Protein AF-A0A7M3SCB2-F1 (afdb_monomer_lite)

Sequence (86 aa):
LHDGSTIRLETISAEHDPGDAMAALTALHNAETGGKHVTGLLYFDASKPSLAEDLALVDEPLVDVPNEVLRPDKASLDALNAEFLS

Secondary structure (DSSP, 8-state):
------PEEEEPPTT--TT-HHHHHHHHHHHHHTTEEEES-----TTSPPHHHHTT--SS-TTTS-HHHHS--HHHHHHHHHHHT-

Radius of gyration: 26.77 Å; chains: 1; bounding box: 61×42×58 Å

Structure (mmCIF, N/CA/C/O backbone):
data_AF-A0A7M3SCB2-F1
#
_entry.id   AF-A0A7M3SCB2-F1
#
loop_
_atom_site.group_PDB
_atom_site.id
_atom_site.type_symbol
_atom_site.label_atom_id
_atom_site.label_alt_id
_atom_site.label_comp_id
_atom_site.label_asym_id
_atom_site.label_entity_id
_atom_site.label_seq_id
_atom_site.pdbx_PDB_ins_code
_atom_site.Cartn_x
_atom_site.Cartn_y
_atom_site.Cartn_z
_atom_site.occupancy
_atom_site.B_iso_or_equiv
_atom_site.auth_seq_id
_atom_site.auth_comp_id
_atom_site.auth_asym_id
_atom_site.auth_atom_id
_atom_site.pdbx_PDB_model_num
ATOM 1 N N . LEU A 1 1 ? -19.201 -34.682 13.983 1.00 45.47 1 LEU A N 1
ATOM 2 C CA . LEU A 1 1 ? -19.536 -33.873 15.173 1.00 45.47 1 LEU A CA 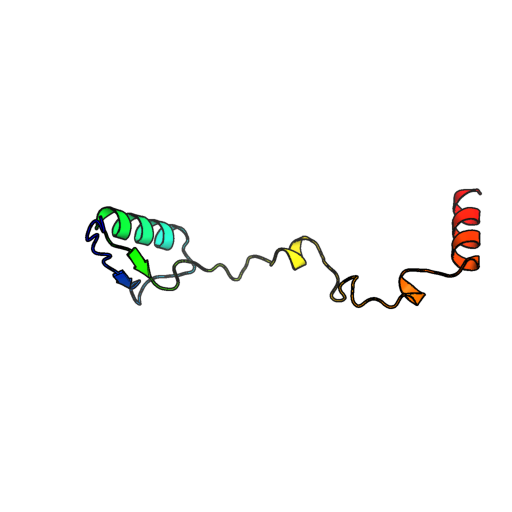1
ATOM 3 C C . LEU A 1 1 ? -19.432 -32.416 14.730 1.00 45.47 1 LEU A C 1
ATOM 5 O O . LEU A 1 1 ? -18.323 -31.969 14.482 1.00 45.47 1 LEU A O 1
ATOM 9 N N . HIS A 1 2 ? -20.551 -31.741 14.476 1.00 51.59 2 HIS A N 1
ATOM 10 C CA . HIS A 1 2 ? -20.556 -30.293 14.241 1.00 51.59 2 HIS A CA 1
ATOM 11 C C . HIS A 1 2 ? -20.748 -29.654 15.618 1.00 51.59 2 HIS A C 1
ATOM 13 O O . HIS A 1 2 ? -21.708 -30.006 16.298 1.00 51.59 2 HIS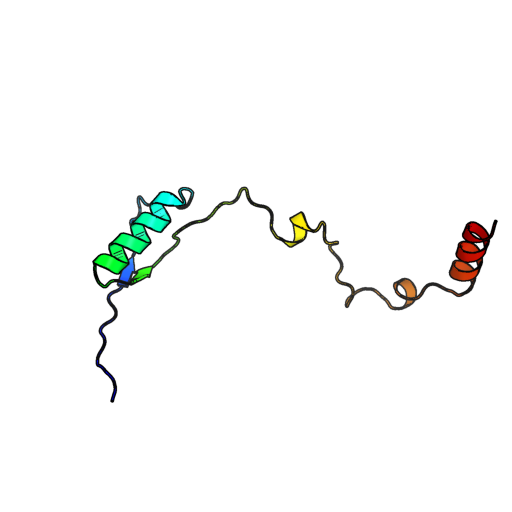 A O 1
ATOM 19 N N . ASP A 1 3 ? -19.817 -28.816 16.071 1.00 60.47 3 ASP A N 1
ATOM 20 C CA . ASP A 1 3 ? -19.788 -28.299 17.450 1.00 60.47 3 ASP A CA 1
ATOM 21 C C . ASP A 1 3 ? -20.888 -27.268 17.763 1.00 60.47 3 ASP A C 1
ATOM 23 O O . ASP A 1 3 ? -20.997 -26.807 18.895 1.00 60.47 3 ASP A O 1
ATOM 27 N N . GLY A 1 4 ? -21.722 -26.915 16.779 1.00 58.12 4 GLY A N 1
ATOM 28 C CA . GLY A 1 4 ? -22.807 -25.953 16.958 1.00 58.12 4 GLY A CA 1
ATOM 29 C C . GLY A 1 4 ? -22.326 -24.540 17.301 1.00 58.12 4 GLY A C 1
ATOM 30 O O . GLY A 1 4 ? -23.117 -23.752 17.824 1.00 58.12 4 GLY A O 1
ATOM 31 N N . SER A 1 5 ? -21.057 -24.205 17.036 1.00 70.44 5 SER A N 1
ATOM 32 C CA . SER A 1 5 ? -20.505 -22.877 17.305 1.00 70.44 5 SER A CA 1
ATOM 33 C C . SER A 1 5 ? -21.327 -21.792 16.595 1.00 70.44 5 SER A C 1
ATOM 35 O O . SER A 1 5 ? -21.509 -21.779 15.379 1.00 70.44 5 SER A O 1
ATOM 37 N N . THR A 1 6 ? -21.904 -20.888 17.388 1.00 77.75 6 THR A N 1
ATOM 38 C CA . THR A 1 6 ? -22.722 -19.778 16.888 1.00 77.75 6 THR A CA 1
ATOM 39 C C . THR A 1 6 ? -21.816 -18.577 16.646 1.00 77.75 6 THR A C 1
ATOM 41 O O . THR A 1 6 ? -21.321 -17.981 17.600 1.00 77.75 6 THR A O 1
ATOM 44 N N . ILE A 1 7 ? -21.614 -18.198 15.382 1.00 80.44 7 ILE A N 1
ATOM 45 C CA . ILE A 1 7 ? -20.904 -16.962 15.029 1.00 80.44 7 ILE A CA 1
ATOM 46 C C . ILE A 1 7 ? -21.861 -15.782 15.210 1.00 80.44 7 ILE A C 1
ATOM 48 O O . ILE A 1 7 ? -22.938 -15.742 14.615 1.00 80.44 7 ILE A O 1
ATOM 52 N N . ARG A 1 8 ? -21.464 -14.802 16.024 1.00 83.06 8 ARG A N 1
ATOM 53 C CA . ARG A 1 8 ? -22.185 -13.535 16.188 1.00 83.06 8 ARG A CA 1
ATOM 54 C C . ARG A 1 8 ? -21.465 -12.451 15.409 1.00 83.06 8 ARG A C 1
ATOM 56 O O . ARG A 1 8 ? -20.317 -12.169 15.711 1.00 83.06 8 ARG A O 1
ATOM 63 N N . LEU A 1 9 ? -22.117 -11.856 14.418 1.00 86.94 9 LEU A N 1
ATOM 64 C CA . LEU A 1 9 ? -21.532 -10.756 13.653 1.00 86.94 9 LEU A CA 1
ATOM 65 C C . LEU A 1 9 ? -21.775 -9.422 14.364 1.00 86.94 9 LEU A C 1
ATOM 67 O O . LEU A 1 9 ? -22.851 -9.191 14.917 1.00 86.94 9 LEU A O 1
ATOM 71 N N . GLU A 1 10 ? -20.779 -8.546 14.322 1.00 87.94 10 GLU A N 1
ATOM 72 C CA . GLU A 1 10 ? -20.857 -7.161 14.774 1.00 87.94 10 GLU A CA 1
ATOM 73 C C . GLU A 1 10 ? -20.479 -6.255 13.613 1.00 87.94 10 GLU A C 1
ATOM 75 O O . GLU A 1 10 ? -19.377 -6.335 13.081 1.00 87.94 10 GLU A O 1
ATOM 80 N N . THR A 1 11 ? -21.403 -5.422 13.158 1.00 92.69 11 THR A N 1
ATOM 81 C CA . THR A 1 11 ? -21.081 -4.430 12.132 1.00 92.69 11 THR A CA 1
ATOM 82 C C . THR A 1 11 ? -20.375 -3.257 12.793 1.00 92.69 11 THR A C 1
ATOM 84 O O . THR A 1 11 ? -20.794 -2.807 13.860 1.00 92.69 11 THR A O 1
ATOM 87 N N . ILE A 1 12 ? -19.301 -2.779 12.166 1.00 91.94 12 ILE A N 1
ATOM 88 C CA . ILE A 1 12 ? -18.597 -1.572 12.598 1.00 91.94 12 ILE A CA 1
ATOM 89 C C . ILE A 1 12 ? -19.583 -0.394 12.725 1.00 91.94 12 ILE A C 1
ATOM 91 O O . ILE A 1 12 ? -20.533 -0.282 11.945 1.00 91.94 12 ILE A O 1
ATOM 95 N N . SER A 1 13 ? -19.382 0.467 13.725 1.00 89.38 13 SER A N 1
ATOM 96 C CA . SER A 1 13 ? -20.218 1.658 13.917 1.00 89.38 13 SER A CA 1
ATOM 97 C C . SER A 1 13 ? -20.059 2.631 12.742 1.00 89.38 13 SER A C 1
ATOM 99 O O . SER A 1 13 ? -19.012 2.685 12.099 1.00 89.38 13 SER A O 1
ATOM 101 N N . ALA A 1 14 ? -21.111 3.404 12.458 1.00 89.69 14 ALA A N 1
ATOM 102 C CA . ALA A 1 14 ? -21.098 4.401 11.386 1.00 89.69 14 ALA A CA 1
ATOM 103 C C . ALA A 1 14 ? -20.154 5.581 11.684 1.00 89.69 14 ALA A C 1
ATOM 105 O O . ALA A 1 14 ? -19.743 6.296 10.776 1.00 89.69 14 ALA A O 1
ATOM 106 N N . GLU A 1 15 ? -19.816 5.772 12.956 1.00 92.81 15 GLU A N 1
ATOM 107 C CA . GLU A 1 15 ? -18.906 6.792 13.467 1.00 92.81 15 GLU A CA 1
ATOM 108 C C . GLU A 1 15 ? -17.443 6.320 13.481 1.00 92.81 15 GLU A C 1
ATOM 110 O O . GLU A 1 15 ? -16.562 7.074 13.894 1.00 92.81 15 GLU A O 1
ATOM 115 N N . HIS A 1 16 ? -17.175 5.078 13.064 1.00 95.00 16 HIS A N 1
ATOM 116 C CA . HIS A 1 16 ? -15.825 4.530 12.996 1.00 95.00 16 HIS A CA 1
ATOM 117 C C . HIS A 1 16 ? -14.978 5.275 11.964 1.00 95.00 16 HIS A C 1
ATOM 119 O O . HIS A 1 16 ? -15.364 5.374 10.799 1.00 95.00 16 HIS A O 1
ATOM 125 N N . ASP A 1 17 ? -13.808 5.753 12.384 1.00 95.00 17 ASP A N 1
ATOM 126 C CA . ASP A 1 17 ? -12.822 6.361 11.493 1.00 95.00 17 ASP A CA 1
ATOM 127 C C . ASP A 1 17 ? -11.883 5.279 10.923 1.00 95.00 17 ASP A C 1
ATOM 129 O O . ASP A 1 17 ? -11.042 4.749 11.655 1.00 95.00 17 ASP A O 1
ATOM 133 N N . PRO A 1 18 ? -11.977 4.935 9.623 1.00 96.00 18 PRO A N 1
ATOM 134 C CA . PRO A 1 18 ? -11.098 3.946 9.008 1.00 96.00 18 PRO A CA 1
ATOM 135 C C . PRO A 1 18 ? -9.660 4.456 8.811 1.00 96.00 18 PRO A C 1
ATOM 137 O O . PRO A 1 18 ? -8.799 3.655 8.457 1.00 96.00 18 PRO A O 1
ATOM 140 N N . GLY A 1 19 ? -9.376 5.746 9.023 1.00 96.50 19 GLY A N 1
ATOM 141 C CA . GLY A 1 19 ? -8.018 6.295 8.990 1.00 96.50 19 GLY A CA 1
ATOM 142 C C . GLY A 1 19 ? -7.218 6.046 10.275 1.00 96.50 19 GLY A C 1
ATOM 143 O O . GLY A 1 19 ? -5.991 6.156 10.263 1.00 96.50 19 GLY A O 1
ATOM 144 N N . ASP A 1 20 ? -7.882 5.669 11.373 1.00 96.62 20 ASP A N 1
ATOM 145 C CA . ASP A 1 20 ? -7.245 5.407 12.663 1.00 96.62 20 ASP A CA 1
ATOM 146 C C . ASP A 1 20 ? -6.993 3.902 12.870 1.00 96.62 20 ASP A 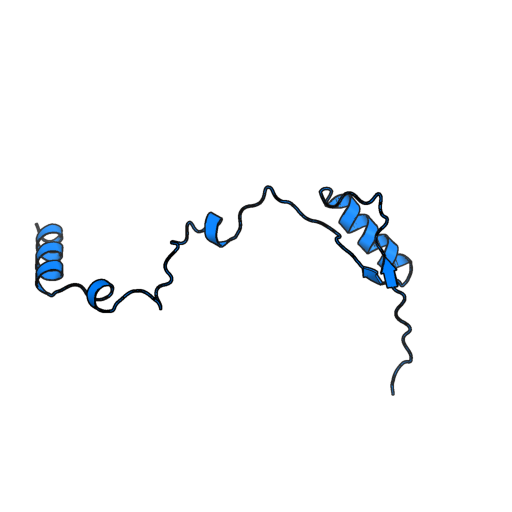C 1
ATOM 148 O O . ASP A 1 20 ? -7.892 3.101 13.142 1.00 96.62 20 ASP A O 1
ATOM 152 N N . ALA A 1 21 ? -5.721 3.507 12.795 1.00 96.56 21 ALA A N 1
ATOM 153 C CA . ALA A 1 21 ? -5.304 2.128 13.039 1.00 96.56 21 ALA A CA 1
ATOM 154 C C . ALA A 1 21 ? -5.633 1.653 14.468 1.00 96.56 21 ALA A C 1
ATOM 156 O O . ALA A 1 21 ? -5.945 0.477 14.676 1.00 96.56 21 ALA A O 1
ATOM 157 N N . MET A 1 22 ? -5.591 2.549 15.459 1.00 97.56 22 MET A N 1
ATOM 158 C CA . MET A 1 22 ? -5.917 2.212 16.844 1.00 97.56 22 MET A CA 1
ATOM 159 C C . MET A 1 22 ? -7.415 1.990 17.030 1.00 97.56 22 MET A C 1
ATOM 161 O O . MET A 1 22 ? -7.794 1.084 17.777 1.00 97.56 22 MET A O 1
ATOM 165 N N . ALA A 1 23 ? -8.265 2.743 16.326 1.00 96.06 23 ALA A N 1
ATOM 166 C CA . ALA A 1 23 ? -9.705 2.496 16.312 1.00 96.06 23 ALA A CA 1
ATOM 167 C C . ALA A 1 23 ? -10.013 1.095 15.759 1.00 96.06 23 ALA A C 1
ATOM 169 O O . ALA A 1 23 ? -10.786 0.346 16.359 1.00 96.06 23 ALA A O 1
ATOM 170 N N . ALA A 1 24 ? -9.351 0.696 14.667 1.00 96.62 24 ALA A N 1
ATOM 171 C CA . ALA A 1 24 ? -9.511 -0.630 14.066 1.00 96.62 24 ALA A CA 1
ATOM 172 C C . ALA A 1 24 ? -9.099 -1.766 15.019 1.00 96.62 24 ALA A C 1
ATOM 174 O O . ALA A 1 24 ? -9.846 -2.728 15.212 1.00 96.62 24 ALA A O 1
ATOM 175 N N . LEU A 1 25 ? -7.930 -1.634 15.658 1.00 96.88 25 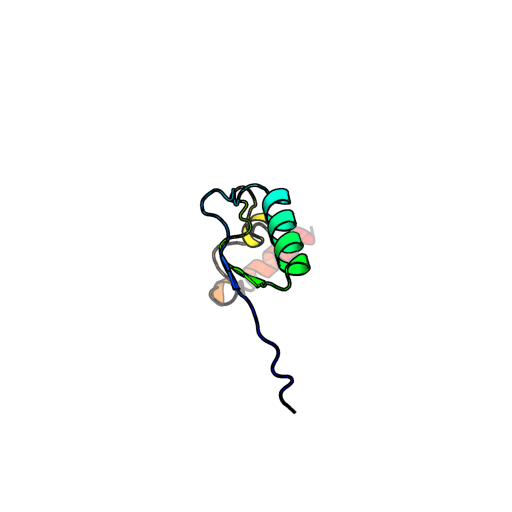LEU A N 1
ATOM 176 C CA . LEU A 1 25 ? -7.439 -2.600 16.648 1.00 96.88 25 LEU A CA 1
ATOM 177 C C . LEU A 1 25 ? -8.363 -2.684 17.869 1.00 96.88 25 LEU A C 1
ATOM 179 O O . LEU A 1 25 ? -8.641 -3.777 18.362 1.00 96.88 25 LEU A O 1
ATOM 183 N N . THR A 1 26 ? -8.883 -1.544 18.324 1.00 95.50 26 THR A N 1
ATOM 184 C CA . THR A 1 26 ? -9.840 -1.481 19.436 1.00 95.50 26 THR A CA 1
ATOM 185 C C . THR A 1 26 ? -11.148 -2.190 19.080 1.00 95.50 26 THR A C 1
ATOM 187 O O . THR A 1 26 ? -11.656 -2.977 19.879 1.00 95.50 26 THR A O 1
ATOM 190 N N . ALA A 1 27 ? -11.678 -1.969 17.873 1.00 94.81 27 ALA A N 1
ATOM 191 C CA . ALA A 1 27 ? -12.890 -2.634 17.397 1.00 94.81 27 ALA A CA 1
ATOM 192 C C . ALA A 1 27 ? -12.718 -4.161 17.315 1.00 94.81 27 ALA A C 1
ATOM 194 O O . ALA A 1 27 ? -13.585 -4.901 17.782 1.00 94.81 27 ALA A O 1
ATOM 195 N N . LEU A 1 28 ? -11.580 -4.631 16.789 1.00 95.12 28 LEU A N 1
ATOM 196 C CA . LEU A 1 28 ? -11.229 -6.054 16.750 1.00 95.12 28 LEU A CA 1
ATOM 197 C C . LEU A 1 28 ? -11.186 -6.668 18.153 1.00 95.12 28 LEU A C 1
ATOM 199 O O . LEU A 1 28 ? -11.824 -7.691 18.399 1.00 95.12 28 LEU A O 1
ATOM 203 N N . HIS A 1 29 ? -10.483 -6.018 19.082 1.00 95.44 29 HIS A N 1
ATOM 204 C CA . HIS A 1 29 ? -10.324 -6.515 20.446 1.00 95.44 29 HIS A CA 1
ATOM 205 C C . HIS A 1 29 ? -11.650 -6.566 21.222 1.00 95.44 29 HIS A C 1
ATOM 207 O O . HIS A 1 29 ? -11.930 -7.534 21.936 1.00 95.44 29 HIS A O 1
ATOM 213 N N . ASN A 1 30 ? -12.498 -5.548 21.060 1.00 94.19 30 ASN A N 1
ATOM 214 C CA . ASN A 1 30 ? -13.815 -5.507 21.692 1.00 94.19 30 ASN A CA 1
ATOM 215 C C . ASN A 1 30 ? -14.737 -6.610 21.156 1.00 94.19 30 ASN A C 1
ATOM 217 O O . ASN A 1 30 ? -15.437 -7.255 21.940 1.00 94.19 30 ASN A O 1
ATOM 221 N N . ALA A 1 31 ? -14.713 -6.854 19.842 1.00 93.25 31 ALA A N 1
ATOM 222 C CA . ALA A 1 31 ? -15.488 -7.927 19.229 1.00 93.25 31 ALA A CA 1
ATOM 223 C C . ALA A 1 31 ? -15.017 -9.304 19.720 1.00 93.25 31 ALA A C 1
ATOM 225 O O . ALA A 1 31 ? -15.844 -10.111 20.146 1.00 93.25 31 ALA A O 1
ATOM 226 N N . GLU A 1 32 ? -13.702 -9.539 19.759 1.00 92.69 32 GLU A N 1
ATOM 227 C CA . GLU A 1 32 ? -13.109 -10.772 20.289 1.00 92.69 32 GLU A CA 1
ATOM 228 C C . GLU A 1 32 ? -13.526 -11.015 21.747 1.00 92.69 32 GLU A C 1
ATOM 230 O O . GLU A 1 32 ? -14.065 -12.075 22.074 1.00 92.69 32 GLU A O 1
ATOM 235 N N . THR A 1 33 ? -13.381 -10.001 22.607 1.00 94.94 33 THR A N 1
ATOM 236 C CA . THR A 1 33 ? -13.792 -10.062 24.022 1.00 94.94 33 THR A CA 1
ATOM 237 C C . THR A 1 33 ? -15.297 -10.317 24.171 1.00 94.94 33 THR A C 1
ATOM 239 O O . THR A 1 33 ? -15.738 -10.978 25.111 1.00 94.94 33 THR A O 1
ATOM 242 N N . GLY A 1 34 ? -16.103 -9.823 23.227 1.00 91.75 34 GLY A N 1
ATOM 243 C CA . GLY A 1 34 ? -17.549 -10.033 23.170 1.00 91.75 34 GLY A CA 1
ATOM 244 C C . GLY A 1 34 ? -17.992 -11.366 22.557 1.00 91.75 34 GLY A C 1
ATOM 245 O O . GLY A 1 34 ? -19.200 -11.614 22.495 1.00 91.75 34 GLY A O 1
ATOM 246 N N . GLY A 1 35 ? -17.065 -12.210 22.085 1.00 91.94 35 GLY A N 1
ATOM 247 C CA . GLY A 1 35 ? -17.390 -13.437 21.349 1.00 91.94 35 GLY A CA 1
ATOM 248 C C . GLY A 1 35 ? -18.109 -13.157 20.026 1.00 91.94 35 GLY A C 1
ATOM 249 O O . GLY A 1 35 ? -19.006 -13.903 19.622 1.00 91.94 35 GLY A O 1
ATOM 250 N N . LYS A 1 36 ? -17.769 -12.035 19.391 1.00 93.06 36 LYS A N 1
ATOM 251 C CA . LYS A 1 36 ? -18.337 -11.556 18.135 1.00 93.06 36 LYS A CA 1
ATOM 252 C C . LYS A 1 36 ? -17.248 -11.459 17.070 1.00 93.06 36 LYS A C 1
ATOM 254 O O . LYS A 1 36 ? -16.060 -11.369 17.356 1.00 93.06 36 LYS A O 1
ATOM 259 N N . HIS A 1 37 ? -17.677 -11.450 15.820 1.00 90.75 37 HIS A N 1
ATOM 260 C CA . HIS A 1 37 ? -16.837 -11.229 14.661 1.00 90.75 37 HIS A CA 1
ATOM 261 C C . HIS A 1 37 ? -17.188 -9.875 14.054 1.00 90.75 37 HIS A C 1
ATOM 263 O O . HIS A 1 37 ? -18.300 -9.688 13.553 1.00 90.75 37 HIS A O 1
ATOM 269 N N . VAL A 1 38 ? -16.257 -8.926 14.136 1.00 94.62 38 VAL A N 1
ATOM 270 C CA . VAL A 1 38 ? -16.447 -7.595 13.558 1.00 94.62 38 VAL A CA 1
ATOM 271 C C . VAL A 1 38 ? -16.445 -7.665 12.028 1.00 94.62 38 VAL A C 1
ATOM 273 O O . VAL A 1 38 ? -15.709 -8.444 11.427 1.00 94.62 38 VAL A O 1
ATOM 276 N N . THR A 1 39 ? -17.287 -6.861 11.388 1.00 94.44 39 THR A N 1
ATOM 277 C CA . THR A 1 39 ? -17.493 -6.826 9.936 1.00 94.44 39 THR A CA 1
ATOM 278 C C . THR A 1 39 ? -17.593 -5.383 9.443 1.00 94.44 39 THR A C 1
ATOM 280 O O . THR A 1 39 ? -18.104 -4.516 10.153 1.00 94.44 39 THR A O 1
ATOM 283 N N . GLY A 1 40 ? -17.125 -5.123 8.219 1.00 94.50 40 GLY A N 1
ATOM 284 C CA . GLY A 1 40 ? -17.098 -3.789 7.605 1.00 94.50 40 GLY A CA 1
ATOM 285 C C . GLY A 1 40 ? -15.682 -3.322 7.259 1.00 94.50 40 GLY A C 1
ATOM 286 O O . GLY A 1 40 ? -14.735 -4.109 7.287 1.00 94.50 40 GLY A O 1
ATOM 287 N N . LEU A 1 41 ? -15.540 -2.039 6.914 1.00 95.75 41 LEU A N 1
ATOM 288 C CA . LEU A 1 41 ? -14.240 -1.419 6.655 1.00 95.75 41 LEU A CA 1
ATOM 289 C C . LEU A 1 41 ? -13.577 -1.045 7.986 1.00 95.75 41 LEU A C 1
ATOM 291 O O . LEU A 1 41 ? -13.979 -0.079 8.627 1.00 95.75 41 LEU A O 1
ATOM 295 N N . LEU A 1 42 ? -12.573 -1.821 8.398 1.00 96.44 42 LEU A N 1
ATOM 296 C CA . LEU A 1 42 ? -11.871 -1.606 9.667 1.00 96.44 42 LEU A CA 1
ATOM 297 C C . LEU A 1 42 ? -10.799 -0.521 9.565 1.00 96.44 42 LEU A C 1
ATOM 299 O O . LEU A 1 42 ? -10.696 0.318 10.450 1.00 96.44 42 LEU A O 1
ATOM 303 N N . TYR A 1 43 ? -9.986 -0.552 8.514 1.00 97.38 43 TYR A N 1
ATOM 304 C CA . TYR A 1 43 ? -8.871 0.372 8.347 1.00 97.38 43 TYR A CA 1
ATOM 305 C C . TYR A 1 43 ? -8.517 0.532 6.873 1.00 97.38 43 TYR A C 1
ATOM 307 O O . TYR A 1 43 ? -8.517 -0.449 6.123 1.00 97.38 43 TYR A O 1
ATOM 315 N N . PHE A 1 44 ? -8.189 1.755 6.474 1.00 96.19 44 PHE A N 1
ATOM 316 C CA . PHE A 1 44 ? -7.659 2.082 5.163 1.00 96.19 44 PHE A CA 1
ATOM 317 C C . PHE A 1 44 ? -6.793 3.341 5.240 1.00 96.19 44 PHE A C 1
ATOM 319 O O . PHE A 1 44 ? -7.238 4.386 5.707 1.00 96.19 44 PHE A O 1
ATOM 326 N N . ASP A 1 45 ? -5.568 3.243 4.729 1.00 96.00 45 ASP A N 1
ATOM 327 C CA . ASP A 1 45 ? -4.638 4.364 4.616 1.00 96.00 45 ASP A CA 1
ATOM 328 C C . ASP A 1 45 ? -4.329 4.622 3.143 1.00 96.00 45 ASP A C 1
ATOM 330 O O . ASP A 1 45 ? -3.550 3.902 2.520 1.00 96.00 45 ASP A O 1
ATOM 334 N N . ALA A 1 46 ? -4.961 5.661 2.595 1.00 93.00 46 ALA A N 1
ATOM 335 C CA . ALA A 1 46 ? -4.805 6.068 1.202 1.00 93.00 46 ALA A CA 1
ATOM 336 C C . ALA A 1 46 ? -3.457 6.746 0.904 1.00 93.00 46 ALA A C 1
ATOM 338 O O . ALA A 1 46 ? -3.171 7.031 -0.256 1.00 93.00 46 ALA A O 1
ATOM 339 N N . SER A 1 47 ? -2.655 7.063 1.928 1.00 95.00 47 SER A N 1
ATOM 340 C CA . SER A 1 47 ? -1.352 7.712 1.745 1.00 95.00 47 SER A CA 1
ATOM 341 C C . SER A 1 47 ? -0.235 6.727 1.412 1.00 95.00 47 SER A C 1
ATOM 343 O O . SER A 1 47 ? 0.826 7.141 0.944 1.00 95.00 47 SER A O 1
ATOM 345 N N . LYS A 1 48 ? -0.459 5.430 1.652 1.00 94.12 48 LYS A N 1
ATOM 346 C CA . LYS A 1 48 ? 0.540 4.398 1.390 1.00 94.12 48 LYS A CA 1
ATOM 347 C C . LYS A 1 48 ? 0.559 4.034 -0.091 1.00 94.12 48 LYS A C 1
ATOM 349 O O . LYS A 1 48 ? -0.498 3.691 -0.626 1.00 94.12 48 LYS A O 1
ATOM 354 N N . PRO A 1 49 ? 1.737 4.058 -0.733 1.00 95.06 49 PRO A N 1
ATOM 355 C CA . PRO A 1 49 ? 1.870 3.543 -2.082 1.00 95.06 49 PRO A CA 1
ATOM 356 C C . PRO A 1 49 ? 1.568 2.042 -2.109 1.00 95.06 49 PRO A C 1
ATOM 358 O O . PRO A 1 49 ? 1.692 1.312 -1.119 1.00 95.06 49 PRO A O 1
ATOM 361 N N . SER A 1 50 ? 1.158 1.577 -3.277 1.00 93.94 50 SER A N 1
ATOM 362 C CA . SER A 1 50 ? 1.135 0.165 -3.608 1.00 93.94 50 SER A CA 1
ATOM 363 C C . SER A 1 50 ? 2.558 -0.390 -3.709 1.00 93.94 50 SER A C 1
ATOM 365 O O . SER A 1 50 ? 3.517 0.322 -4.003 1.00 93.94 50 SER A O 1
ATOM 367 N N . LEU A 1 51 ? 2.692 -1.709 -3.559 1.00 94.62 51 LEU A N 1
ATOM 368 C CA . LEU A 1 51 ? 3.982 -2.384 -3.723 1.00 94.62 51 LEU A CA 1
ATOM 369 C C . LEU A 1 51 ? 4.599 -2.159 -5.117 1.00 94.62 51 LEU A C 1
ATOM 371 O O . LEU A 1 51 ? 5.818 -2.146 -5.258 1.00 94.62 51 LEU A O 1
ATOM 375 N N . ALA A 1 52 ? 3.768 -2.000 -6.150 1.00 94.38 52 ALA A N 1
ATOM 376 C CA . ALA A 1 52 ? 4.240 -1.744 -7.507 1.00 94.38 52 ALA A CA 1
ATOM 377 C C . ALA A 1 52 ? 4.920 -0.372 -7.624 1.00 94.38 52 ALA A C 1
ATOM 379 O O . ALA A 1 52 ? 5.968 -0.266 -8.257 1.00 94.38 52 ALA A O 1
ATOM 380 N N . GLU A 1 53 ? 4.359 0.649 -6.972 1.00 94.50 53 GLU A N 1
ATOM 381 C CA . GLU A 1 53 ? 4.936 1.996 -6.914 1.00 94.50 53 GLU A CA 1
ATOM 382 C C . GLU A 1 53 ? 6.229 2.009 -6.090 1.00 94.50 53 GLU A C 1
ATOM 384 O O . GLU A 1 53 ? 7.225 2.573 -6.539 1.00 94.50 53 GLU A O 1
ATOM 389 N N . ASP A 1 54 ? 6.255 1.320 -4.942 1.00 96.50 54 ASP A N 1
ATOM 390 C CA . ASP A 1 54 ? 7.458 1.194 -4.103 1.00 96.50 54 ASP A CA 1
ATOM 391 C C . ASP A 1 54 ? 8.634 0.546 -4.850 1.00 96.50 54 ASP A C 1
ATOM 393 O O . ASP A 1 54 ? 9.791 0.930 -4.671 1.00 96.50 54 ASP A O 1
ATOM 397 N N . LEU A 1 55 ? 8.344 -0.445 -5.695 1.00 96.31 55 LEU A N 1
ATOM 398 C CA . LEU A 1 55 ? 9.338 -1.133 -6.519 1.00 96.31 55 LEU A CA 1
ATOM 399 C C . LEU A 1 55 ? 9.617 -0.423 -7.851 1.00 96.31 55 LEU A C 1
ATOM 401 O O . LEU A 1 55 ? 10.424 -0.927 -8.633 1.00 96.31 55 LEU A O 1
ATOM 405 N N . ALA A 1 56 ? 8.958 0.712 -8.112 1.00 95.06 56 ALA A N 1
ATOM 406 C CA . ALA A 1 56 ? 9.005 1.434 -9.381 1.00 95.06 56 ALA A CA 1
ATOM 407 C C . ALA A 1 56 ? 8.819 0.501 -10.593 1.00 95.06 56 ALA A C 1
ATOM 409 O O . ALA A 1 56 ? 9.565 0.575 -11.575 1.00 95.06 56 ALA A O 1
ATOM 410 N N . LEU A 1 57 ? 7.855 -0.423 -10.501 1.00 95.25 57 LEU A N 1
ATOM 411 C CA . LEU A 1 57 ? 7.549 -1.331 -11.600 1.00 95.25 57 LEU A CA 1
ATOM 412 C C . LEU A 1 57 ? 7.064 -0.535 -12.812 1.00 95.25 57 LEU A C 1
ATOM 414 O O . LEU A 1 57 ? 6.329 0.441 -12.683 1.00 95.25 57 LEU A O 1
ATOM 418 N N . VAL A 1 58 ? 7.488 -0.976 -13.992 1.00 93.06 58 VAL A N 1
ATOM 419 C CA . VAL A 1 58 ? 7.024 -0.420 -15.264 1.00 93.06 58 VAL A CA 1
ATOM 420 C C . VAL A 1 58 ? 5.605 -0.895 -15.577 1.00 93.06 58 VAL A C 1
ATOM 422 O O . VAL A 1 58 ? 5.188 -1.961 -15.123 1.00 93.06 58 VAL A O 1
ATOM 425 N N . ASP A 1 59 ? 4.888 -0.120 -16.391 1.00 91.56 59 ASP A N 1
ATOM 426 C CA . ASP A 1 59 ? 3.497 -0.409 -16.762 1.00 91.56 59 ASP A CA 1
ATOM 427 C C . ASP A 1 59 ? 3.348 -1.691 -17.599 1.00 91.56 59 ASP A C 1
ATOM 429 O O . ASP A 1 59 ? 2.327 -2.373 -17.522 1.00 91.56 59 ASP A O 1
ATOM 433 N N . GLU A 1 60 ? 4.358 -2.022 -18.411 1.00 93.25 60 GLU A N 1
ATOM 434 C CA . GLU A 1 60 ? 4.329 -3.172 -19.317 1.00 93.25 60 GLU A CA 1
ATOM 435 C C . GLU A 1 60 ? 4.940 -4.416 -18.647 1.00 93.25 60 GLU A C 1
ATOM 437 O O . GLU A 1 60 ? 6.143 -4.443 -18.357 1.00 93.25 60 GLU A O 1
ATOM 442 N N . PRO A 1 61 ? 4.154 -5.478 -18.395 1.00 92.38 61 PRO A N 1
ATOM 443 C CA . PRO A 1 61 ? 4.692 -6.705 -17.834 1.00 92.38 61 PRO A CA 1
ATOM 444 C C . PRO A 1 61 ? 5.511 -7.460 -18.888 1.00 92.38 61 PRO A C 1
ATOM 446 O O . PRO A 1 61 ? 5.157 -7.508 -20.061 1.00 92.38 61 PRO A O 1
ATOM 449 N N . LEU A 1 62 ? 6.565 -8.158 -18.454 1.00 91.94 62 LEU A N 1
ATOM 450 C CA . LEU A 1 62 ? 7.476 -8.893 -19.350 1.00 91.94 62 LEU A CA 1
ATOM 451 C C . LEU A 1 62 ? 6.791 -9.904 -20.287 1.00 91.94 62 LEU A C 1
ATOM 453 O O . LEU A 1 62 ? 7.346 -10.223 -21.332 1.00 91.94 62 LEU A O 1
ATOM 457 N N . VAL A 1 63 ? 5.623 -10.435 -19.909 1.00 94.50 63 VAL A N 1
ATOM 458 C CA . VAL A 1 63 ? 4.858 -11.392 -20.729 1.00 94.50 63 VAL A CA 1
ATOM 459 C C . VAL A 1 63 ? 4.243 -10.751 -21.976 1.00 94.50 63 VAL A C 1
ATOM 461 O O . VAL A 1 63 ? 4.034 -11.449 -22.966 1.00 94.50 63 VAL A O 1
ATOM 464 N N . ASP A 1 64 ? 3.997 -9.442 -21.933 1.00 95.44 64 ASP A N 1
ATOM 465 C CA . ASP A 1 64 ? 3.390 -8.686 -23.029 1.00 95.44 64 ASP A CA 1
ATOM 466 C C . ASP A 1 64 ? 4.446 -8.030 -23.934 1.00 95.44 64 ASP A C 1
ATOM 468 O O . ASP A 1 64 ? 4.127 -7.607 -25.046 1.00 95.44 64 ASP A O 1
ATOM 472 N N . VAL A 1 65 ? 5.716 -8.019 -23.507 1.00 94.62 65 VAL A N 1
ATOM 473 C CA . VAL A 1 65 ? 6.820 -7.441 -24.280 1.00 94.62 65 VAL A CA 1
ATOM 474 C C . VAL A 1 65 ? 7.112 -8.308 -25.518 1.00 94.62 65 VAL A C 1
ATOM 476 O O . VAL A 1 65 ? 7.380 -9.509 -25.384 1.00 94.62 65 VAL A O 1
ATOM 479 N N . PRO A 1 66 ? 7.139 -7.731 -26.736 1.00 93.31 66 PRO A N 1
ATOM 480 C CA . PRO A 1 66 ? 7.459 -8.468 -27.956 1.00 93.31 66 PRO A CA 1
ATOM 481 C C . PRO A 1 66 ? 8.854 -9.109 -27.933 1.00 93.31 66 PRO A C 1
ATOM 483 O O . PRO A 1 66 ? 9.824 -8.550 -27.411 1.00 93.31 66 PRO A O 1
ATOM 486 N N . ASN A 1 67 ? 8.986 -10.268 -28.585 1.00 90.19 67 ASN A N 1
ATOM 487 C CA . ASN A 1 67 ? 10.249 -11.015 -28.642 1.00 90.19 67 ASN A CA 1
ATOM 488 C C . ASN A 1 67 ? 11.393 -10.215 -29.276 1.00 90.19 67 ASN A C 1
ATOM 490 O O . ASN A 1 67 ? 12.547 -10.397 -28.898 1.00 90.19 67 ASN A O 1
ATOM 494 N N . GLU A 1 68 ? 11.091 -9.342 -30.232 1.00 89.44 68 GLU A N 1
ATOM 495 C CA . GLU A 1 68 ? 12.067 -8.496 -30.918 1.00 89.44 68 GLU A CA 1
ATOM 496 C C . GLU A 1 68 ? 12.729 -7.491 -29.963 1.00 89.44 68 GLU A C 1
ATOM 498 O O . GLU A 1 68 ? 13.878 -7.111 -30.172 1.00 89.44 68 GLU A O 1
ATOM 503 N N . VAL A 1 69 ? 12.023 -7.089 -28.899 1.00 89.38 69 VAL A N 1
ATOM 504 C CA . VAL A 1 69 ? 12.532 -6.191 -27.851 1.00 89.38 69 VAL A CA 1
ATOM 505 C C . VAL A 1 69 ? 13.275 -6.985 -26.778 1.00 89.38 69 VAL A C 1
ATOM 507 O O . VAL A 1 69 ? 14.378 -6.609 -26.386 1.00 89.38 69 VAL A O 1
ATOM 510 N N . LEU A 1 70 ? 12.709 -8.116 -26.336 1.00 89.50 70 LEU A N 1
ATOM 511 C CA . LEU A 1 70 ? 13.346 -9.008 -25.354 1.00 89.50 70 LEU A CA 1
ATOM 512 C C . LEU A 1 70 ? 14.658 -9.614 -25.865 1.00 89.50 70 LEU A C 1
ATOM 5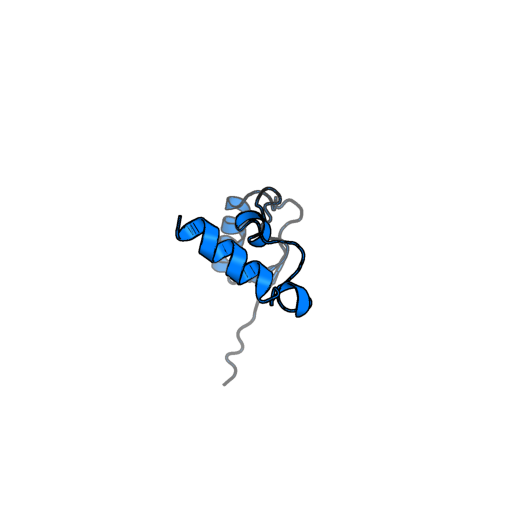14 O O . LEU A 1 70 ? 15.528 -9.984 -25.074 1.00 89.50 70 LEU A O 1
ATOM 518 N N . ARG A 1 71 ? 14.796 -9.739 -27.188 1.00 89.75 71 ARG A N 1
ATOM 519 C CA . ARG A 1 71 ? 15.963 -10.316 -27.849 1.00 89.75 71 ARG A CA 1
ATOM 520 C C . ARG A 1 71 ? 16.516 -9.354 -28.907 1.00 89.75 71 ARG A C 1
ATOM 522 O O . ARG A 1 71 ? 16.229 -9.534 -30.093 1.00 89.75 71 ARG A O 1
ATOM 529 N N . PRO A 1 72 ? 17.361 -8.391 -28.496 1.00 86.19 72 PRO A N 1
ATOM 530 C CA . PRO A 1 72 ? 18.074 -7.519 -29.419 1.00 86.19 72 PRO A CA 1
ATOM 531 C C . PRO A 1 72 ? 18.896 -8.304 -30.444 1.00 86.19 72 PRO A C 1
ATOM 533 O O . PRO A 1 72 ? 19.271 -9.465 -30.231 1.00 86.19 72 PRO A O 1
ATOM 536 N N . ASP A 1 73 ? 19.200 -7.657 -31.567 1.00 89.06 73 ASP A N 1
ATOM 537 C CA . ASP A 1 73 ? 20.003 -8.270 -32.615 1.00 89.06 73 ASP A CA 1
ATOM 538 C C . ASP A 1 73 ? 21.468 -8.489 -32.194 1.00 89.06 73 ASP A C 1
ATOM 540 O O . ASP A 1 73 ? 21.982 -7.945 -31.212 1.00 89.06 73 ASP A O 1
ATOM 544 N N . LYS A 1 74 ? 22.171 -9.326 -32.964 1.00 91.19 74 LYS A N 1
ATOM 545 C CA . LYS A 1 74 ? 23.580 -9.634 -32.698 1.00 91.19 74 LYS A CA 1
ATOM 546 C C . LYS A 1 74 ? 24.469 -8.385 -32.764 1.00 91.19 74 LYS A C 1
ATOM 548 O O . LYS A 1 74 ? 25.432 -8.300 -32.008 1.00 91.19 74 LYS A O 1
ATOM 553 N N . ALA A 1 75 ? 24.153 -7.439 -33.648 1.00 93.12 75 ALA A N 1
ATOM 554 C CA . ALA A 1 75 ? 24.947 -6.228 -33.828 1.00 93.12 75 ALA A CA 1
ATOM 555 C C . ALA A 1 75 ? 24.942 -5.359 -32.560 1.00 93.12 75 ALA A C 1
ATOM 557 O O . ALA A 1 75 ? 25.988 -4.848 -32.166 1.00 93.12 75 ALA A O 1
ATOM 558 N N . SER A 1 76 ? 23.795 -5.266 -31.884 1.00 90.81 76 SER A N 1
ATOM 559 C CA . SER A 1 76 ? 23.630 -4.547 -30.618 1.00 90.81 76 SER A CA 1
ATOM 560 C C . SER A 1 76 ? 24.505 -5.140 -29.511 1.00 90.81 76 SER A C 1
ATOM 562 O O . SER A 1 76 ? 25.171 -4.405 -28.784 1.00 90.81 76 SER A O 1
ATOM 564 N N . LEU A 1 77 ? 24.569 -6.474 -29.419 1.00 89.56 77 LEU A N 1
ATOM 565 C CA . LEU A 1 77 ? 25.442 -7.158 -28.461 1.00 89.56 77 LEU A CA 1
ATOM 566 C C . LEU A 1 77 ? 26.930 -6.957 -28.784 1.00 89.56 77 LEU A C 1
ATOM 568 O O . LEU A 1 77 ? 27.730 -6.718 -27.879 1.00 89.56 77 LEU A O 1
ATOM 572 N N . ASP A 1 78 ? 27.307 -7.058 -30.060 1.00 94.12 78 ASP A N 1
ATOM 573 C CA . ASP A 1 78 ? 28.695 -6.871 -30.492 1.00 94.12 78 ASP A CA 1
ATOM 574 C C . ASP A 1 78 ? 29.178 -5.433 -30.187 1.00 94.12 78 ASP A C 1
ATOM 576 O O . ASP A 1 78 ? 30.306 -5.255 -29.725 1.00 94.12 78 ASP A O 1
ATOM 580 N N . ALA A 1 79 ? 28.313 -4.424 -30.357 1.00 93.31 79 ALA A N 1
ATOM 581 C CA . ALA A 1 79 ? 28.602 -3.032 -30.004 1.00 93.31 79 ALA A CA 1
ATOM 582 C C . ALA A 1 79 ? 28.787 -2.826 -28.489 1.00 93.31 79 ALA A C 1
ATOM 584 O O . ALA A 1 79 ? 29.775 -2.221 -28.077 1.00 93.31 79 ALA A O 1
ATOM 585 N N . LEU A 1 80 ? 27.892 -3.383 -27.663 1.00 91.50 80 LEU A N 1
ATOM 586 C CA . LEU A 1 80 ? 27.983 -3.302 -26.200 1.00 91.50 80 LEU A CA 1
ATOM 587 C C . LEU A 1 80 ? 29.288 -3.927 -25.677 1.00 91.50 80 LEU A C 1
ATOM 589 O O . LEU A 1 80 ? 29.978 -3.352 -24.840 1.00 91.50 80 LEU A O 1
ATOM 593 N N . ASN A 1 81 ? 29.659 -5.101 -26.194 1.00 93.12 81 ASN A N 1
ATOM 594 C CA . ASN A 1 81 ? 30.891 -5.777 -25.786 1.00 93.12 81 ASN A CA 1
ATOM 595 C C . ASN A 1 81 ? 32.146 -4.979 -26.165 1.00 93.12 81 ASN A C 1
ATOM 597 O O . ASN A 1 81 ? 33.115 -4.991 -25.410 1.00 93.12 81 ASN A O 1
ATOM 601 N N . ALA A 1 82 ? 32.140 -4.292 -27.311 1.00 95.19 82 ALA A N 1
ATOM 602 C CA . ALA A 1 82 ? 33.257 -3.444 -27.717 1.00 95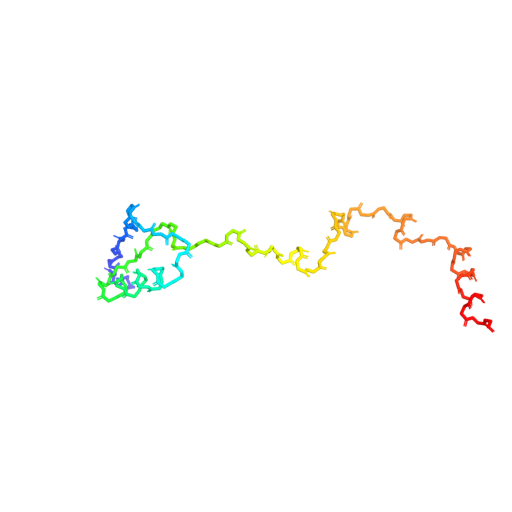.19 82 ALA A CA 1
ATOM 603 C C . ALA A 1 82 ? 33.460 -2.252 -26.764 1.00 95.19 82 ALA A C 1
ATOM 605 O O . ALA A 1 82 ? 34.603 -1.885 -26.511 1.00 95.19 82 ALA A O 1
ATOM 606 N N . GLU A 1 83 ? 32.378 -1.695 -26.206 1.00 94.69 83 GLU A N 1
ATOM 607 C CA . GLU A 1 83 ? 32.428 -0.605 -25.219 1.00 94.69 83 GLU A CA 1
ATOM 608 C C . GLU A 1 83 ? 33.019 -1.056 -23.873 1.00 94.69 83 GLU A C 1
ATOM 610 O O . GLU A 1 83 ? 33.814 -0.339 -23.275 1.00 94.69 83 GLU A O 1
ATOM 615 N N . PHE A 1 84 ? 32.689 -2.262 -23.401 1.00 90.19 84 PHE A N 1
ATOM 616 C CA . PHE A 1 84 ? 33.229 -2.787 -22.136 1.00 90.19 84 PHE A CA 1
ATOM 617 C C . PHE A 1 84 ? 34.660 -3.337 -22.234 1.00 90.19 84 PHE A C 1
ATOM 619 O O . PHE A 1 84 ? 35.305 -3.541 -21.205 1.00 90.19 84 PHE A O 1
ATOM 626 N N . LEU A 1 85 ? 35.139 -3.635 -23.445 1.00 84.69 85 LEU A N 1
ATOM 627 C CA . LEU A 1 85 ? 36.465 -4.216 -23.694 1.00 84.69 85 LEU A CA 1
ATOM 628 C C . LEU A 1 85 ? 37.517 -3.183 -24.137 1.00 84.69 85 LEU A C 1
ATOM 630 O O . LEU A 1 85 ? 38.659 -3.576 -24.395 1.00 84.69 85 LEU A O 1
ATOM 634 N N . SER A 1 86 ? 37.153 -1.899 -24.231 1.00 66.06 86 SER A N 1
ATOM 635 C CA . SER A 1 86 ? 38.076 -0.774 -24.461 1.00 66.06 86 SER A CA 1
ATOM 636 C C . SER A 1 86 ? 38.608 -0.192 -23.157 1.00 66.06 86 SER A C 1
ATOM 638 O O . SER A 1 86 ? 39.820 0.112 -23.109 1.00 66.06 86 SER A O 1
#

Foldseek 3Di:
DPPPQDEAEDEDDPPQDQQDPVSLVVQCVVQVVVSYDYDDRSHDDPVDDDPCVVVVPDPDDPVRDDPCVVDDDPVVVVVVVVVVVD

pLDDT: mean 90.46, std 9.65, range [45.47, 97.56]